Protein AF-A0A0Q7WJP5-F1 (afdb_monomer_lite)

Secondary structure (DSSP, 8-state):
-HHHHHHHHHHHH-HHHHHHHHHTT--HHHHHHHHHHHHHHHHS-----HHHHHHHHHHTT---

Radius of gyration: 19.42 Å; chains: 1; bounding box: 35×27×49 Å

pLDDT: mean 85.42, std 11.72, range [50.56, 98.0]

Foldseek 3Di:
DVVVVVVLVVQLPDPVNVVVCVVVVHDSVVVVVVVVVVVVVVVPPPDPPPVVVVVVCVVVVVDD

Sequence (64 aa):
MSEEKSRLDELLNDPMVQLVMQRDHVNPKGVRWMLERARARAEDPSLPPAYMVARECWEHGICS

Structure (mmCIF, N/CA/C/O backbone):
data_AF-A0A0Q7WJP5-F1
#
_entry.id   AF-A0A0Q7WJP5-F1
#
loop_
_atom_site.group_PDB
_atom_site.id
_atom_site.type_symbol
_atom_site.label_atom_id
_atom_site.label_alt_id
_atom_site.label_comp_id
_atom_site.label_asym_id
_atom_site.label_entity_id
_atom_site.label_seq_id
_atom_site.pdbx_PDB_ins_code
_atom_site.Cartn_x
_atom_site.Cartn_y
_atom_site.Cartn_z
_atom_site.occupancy
_atom_site.B_iso_or_equiv
_atom_site.auth_seq_id
_atom_site.auth_comp_id
_atom_site.auth_asym_id
_atom_site.auth_atom_id
_atom_site.pdbx_PDB_model_num
ATOM 1 N N . MET A 1 1 ? -0.339 16.072 -2.970 1.00 50.56 1 MET A N 1
ATOM 2 C CA . MET A 1 1 ? 0.199 14.714 -2.713 1.00 50.56 1 MET A CA 1
ATOM 3 C C . MET A 1 1 ? 0.325 14.357 -1.226 1.00 50.56 1 MET A C 1
ATOM 5 O O . MET A 1 1 ? 0.537 13.190 -0.928 1.00 50.56 1 MET A O 1
ATOM 9 N N . SER A 1 2 ? 0.164 15.297 -0.284 1.00 57.50 2 SER A N 1
ATOM 10 C CA . SER A 1 2 ? 0.257 15.009 1.163 1.00 57.50 2 SER A CA 1
ATOM 11 C C . SER A 1 2 ? -1.086 14.611 1.795 1.00 57.50 2 SER A C 1
ATOM 13 O O . SER A 1 2 ? -1.127 13.734 2.651 1.00 57.50 2 SER A O 1
ATOM 15 N N . GLU A 1 3 ? -2.195 15.191 1.327 1.00 60.25 3 GLU A N 1
ATOM 16 C CA . GLU A 1 3 ? -3.542 14.905 1.850 1.00 60.25 3 GLU A CA 1
ATOM 17 C C . GLU A 1 3 ? -4.017 13.477 1.552 1.00 60.25 3 GLU A C 1
ATOM 19 O O . GLU A 1 3 ? -4.676 12.851 2.372 1.00 60.25 3 GLU A O 1
ATOM 24 N N . GLU A 1 4 ? -3.661 12.917 0.397 1.00 59.66 4 GLU A N 1
ATOM 25 C CA . GLU A 1 4 ? -4.118 11.579 -0.001 1.00 59.66 4 GLU A CA 1
ATOM 26 C C . GLU A 1 4 ? -3.455 10.460 0.820 1.00 59.66 4 GLU A C 1
ATOM 28 O O . GLU A 1 4 ? -4.102 9.470 1.158 1.00 59.66 4 GLU A O 1
ATOM 33 N N . LYS A 1 5 ? -2.177 10.644 1.189 1.00 61.53 5 LYS A N 1
ATOM 34 C CA . LYS A 1 5 ? -1.488 9.777 2.158 1.00 61.53 5 LYS A CA 1
ATOM 35 C C . LYS A 1 5 ? -2.118 9.903 3.544 1.00 61.53 5 LYS A C 1
ATOM 37 O O . LYS A 1 5 ? -2.301 8.882 4.195 1.00 61.53 5 LYS A O 1
ATOM 42 N N . SER A 1 6 ? -2.520 11.114 3.945 1.00 74.81 6 SER A N 1
ATOM 43 C CA . SER A 1 6 ? -3.277 11.321 5.189 1.00 74.81 6 SER A CA 1
ATOM 44 C C . SER A 1 6 ? -4.582 10.523 5.186 1.00 74.81 6 SER A C 1
ATOM 46 O O . SER A 1 6 ? -4.829 9.762 6.114 1.00 74.81 6 SER A O 1
ATOM 48 N N . ARG A 1 7 ? -5.364 10.580 4.097 1.00 85.94 7 ARG A N 1
ATOM 49 C CA . ARG A 1 7 ? -6.652 9.864 3.998 1.00 85.94 7 ARG A CA 1
ATOM 50 C C . ARG A 1 7 ? -6.510 8.342 3.976 1.00 85.94 7 ARG A C 1
ATOM 52 O O . ARG A 1 7 ? -7.321 7.655 4.591 1.00 85.94 7 ARG A O 1
ATOM 59 N N . LEU A 1 8 ? -5.507 7.795 3.279 1.00 89.88 8 LEU A N 1
ATOM 60 C CA . LEU A 1 8 ? -5.249 6.349 3.323 1.00 89.88 8 LEU A CA 1
ATOM 61 C C . LEU A 1 8 ? -4.879 5.911 4.743 1.00 89.88 8 LEU A C 1
ATOM 63 O O . LEU A 1 8 ? -5.359 4.886 5.219 1.00 89.88 8 LEU A O 1
ATOM 67 N N . ASP A 1 9 ? -4.038 6.689 5.415 1.00 91.00 9 ASP A N 1
ATOM 68 C CA . ASP A 1 9 ? -3.581 6.381 6.763 1.00 91.00 9 ASP A CA 1
ATOM 69 C C . ASP A 1 9 ? -4.722 6.470 7.778 1.00 91.00 9 ASP A C 1
ATOM 71 O O . ASP A 1 9 ? -4.821 5.611 8.649 1.00 91.00 9 ASP A O 1
ATOM 75 N N . GLU A 1 10 ? -5.618 7.443 7.634 1.00 93.94 10 GLU A N 1
ATOM 76 C CA . GLU A 1 10 ? -6.856 7.541 8.410 1.00 93.94 10 GLU A CA 1
ATOM 77 C C . GLU A 1 10 ? -7.730 6.291 8.227 1.00 93.94 10 GLU A C 1
ATOM 79 O O . GLU A 1 10 ? -8.130 5.679 9.214 1.00 93.94 10 GLU A O 1
ATOM 84 N N . LEU A 1 11 ? -7.953 5.848 6.984 1.00 94.25 11 LEU A N 1
ATOM 85 C CA . LEU A 1 11 ? -8.756 4.653 6.694 1.00 94.25 11 LEU A CA 1
ATOM 86 C C . LEU A 1 11 ? -8.114 3.363 7.216 1.00 94.25 11 LEU A C 1
ATOM 88 O O . LEU A 1 11 ? -8.803 2.515 7.769 1.00 94.25 11 LEU A O 1
ATOM 92 N N . LEU A 1 12 ? -6.800 3.191 7.066 1.00 94.44 12 LEU A N 1
ATOM 93 C CA . LEU A 1 12 ? -6.098 1.995 7.552 1.00 94.44 12 LEU A CA 1
ATOM 94 C C . LEU A 1 12 ? -6.006 1.940 9.088 1.00 94.44 12 LEU A C 1
ATOM 96 O O . LEU A 1 12 ? -5.781 0.867 9.656 1.00 94.44 12 LEU A O 1
ATOM 100 N N . ASN A 1 13 ? -6.164 3.084 9.754 1.00 94.44 13 ASN A N 1
ATOM 101 C CA . ASN A 1 13 ? -6.238 3.187 11.209 1.00 94.44 13 ASN A CA 1
ATOM 102 C C . ASN A 1 13 ? -7.678 3.173 11.743 1.00 94.44 13 ASN A C 1
ATOM 104 O O . ASN A 1 13 ? -7.862 3.107 12.958 1.00 94.44 13 ASN A O 1
ATOM 108 N N . ASP A 1 14 ? -8.687 3.204 10.869 1.00 96.94 14 ASP A N 1
ATOM 109 C CA . ASP A 1 14 ? -10.084 3.131 11.278 1.00 96.94 14 ASP A CA 1
ATOM 110 C C . ASP A 1 14 ? -10.408 1.743 11.878 1.00 96.94 14 ASP A C 1
ATOM 112 O O . ASP A 1 14 ? -10.114 0.711 11.258 1.00 96.94 14 ASP A O 1
ATOM 116 N N . PRO A 1 15 ? -11.028 1.678 13.072 1.00 96.88 15 PRO A N 1
ATOM 117 C CA . PRO A 1 15 ? -11.325 0.410 13.735 1.00 96.88 15 PRO A CA 1
ATOM 118 C C . PRO A 1 15 ? -12.248 -0.513 12.932 1.00 96.88 15 PRO A C 1
ATOM 120 O O . PRO A 1 15 ? -12.057 -1.729 12.940 1.00 96.88 15 PRO A O 1
ATOM 123 N N . MET A 1 16 ? -13.242 0.037 12.230 1.00 97.56 16 MET A N 1
ATOM 124 C CA . MET A 1 16 ? -14.169 -0.754 11.420 1.00 97.56 16 MET A CA 1
ATOM 125 C C . MET A 1 16 ? -13.441 -1.355 10.219 1.00 97.56 16 MET A C 1
ATOM 127 O O . MET A 1 16 ? -13.588 -2.544 9.929 1.00 97.56 16 MET A O 1
ATOM 131 N N . VAL A 1 17 ? -12.606 -0.556 9.555 1.00 96.69 17 VAL A N 1
ATOM 132 C CA . VAL A 1 17 ? -11.779 -1.025 8.438 1.00 96.69 17 VAL A CA 1
ATOM 133 C C . VAL A 1 17 ? -10.839 -2.137 8.897 1.00 96.69 17 VAL A C 1
ATOM 135 O O . VAL A 1 17 ? -10.776 -3.179 8.248 1.00 96.69 17 VAL A O 1
ATOM 138 N N . GLN A 1 18 ? -10.166 -1.985 10.039 1.00 96.88 18 GLN A N 1
ATOM 139 C CA . GLN A 1 18 ? -9.271 -3.023 10.558 1.00 96.88 18 GLN A CA 1
ATOM 140 C C . GLN A 1 18 ? -9.992 -4.342 10.853 1.00 96.88 18 GLN A C 1
ATOM 142 O O . GLN A 1 18 ? -9.445 -5.403 10.552 1.00 96.88 18 GLN A O 1
ATOM 147 N N . LEU A 1 19 ? -11.217 -4.298 11.386 1.00 97.75 19 LEU A N 1
ATOM 148 C CA . LEU A 1 19 ? -12.025 -5.501 11.611 1.00 97.75 19 LEU A CA 1
ATOM 149 C C . LEU A 1 19 ? -12.356 -6.219 10.297 1.00 97.75 19 LEU A C 1
ATOM 151 O O . LEU A 1 19 ? -12.215 -7.440 10.207 1.00 97.75 19 LEU A O 1
ATOM 155 N N . VAL A 1 20 ? -12.752 -5.472 9.264 1.00 97.75 20 VAL A N 1
ATOM 156 C CA . VAL A 1 20 ? -13.030 -6.031 7.931 1.00 97.75 20 VAL A CA 1
ATOM 157 C C . VAL A 1 20 ? -11.765 -6.633 7.322 1.00 97.75 20 VAL A C 1
ATOM 159 O O . VAL A 1 20 ? -11.788 -7.761 6.837 1.00 97.75 20 VAL A O 1
ATOM 162 N N . MET A 1 21 ? -10.639 -5.926 7.414 1.00 97.31 21 MET A N 1
ATOM 163 C CA . MET A 1 21 ? -9.354 -6.417 6.922 1.00 97.31 21 MET A CA 1
ATOM 164 C C . MET A 1 21 ? -8.927 -7.699 7.639 1.00 97.31 21 MET A C 1
ATOM 166 O O . MET A 1 21 ? -8.502 -8.639 6.980 1.00 97.31 21 MET A O 1
ATOM 170 N N . GLN A 1 22 ? -9.083 -7.783 8.962 1.00 97.25 22 GLN A N 1
ATOM 171 C CA . GLN A 1 22 ? -8.776 -9.002 9.714 1.00 97.25 22 GLN A CA 1
ATOM 172 C C . GLN A 1 22 ? -9.661 -10.178 9.294 1.00 97.25 22 GLN A C 1
ATOM 174 O O . GLN A 1 22 ? -9.135 -11.269 9.073 1.00 97.25 22 GLN A O 1
ATOM 179 N N . ARG A 1 23 ? -10.976 -9.954 9.145 1.00 97.88 23 ARG A N 1
ATOM 180 C CA . ARG A 1 23 ? -11.929 -10.966 8.660 1.00 97.88 23 ARG A CA 1
ATOM 181 C C . ARG A 1 23 ? -11.521 -11.507 7.290 1.00 97.88 23 ARG A C 1
ATOM 183 O O . ARG A 1 23 ? -11.601 -12.707 7.061 1.00 97.88 23 ARG A O 1
ATOM 190 N N . ASP A 1 24 ? -11.058 -10.620 6.414 1.00 98.00 24 ASP A N 1
ATOM 191 C CA . ASP A 1 24 ? -10.674 -10.947 5.040 1.00 98.00 24 ASP A CA 1
ATOM 192 C C . ASP A 1 24 ? -9.176 -11.312 4.914 1.00 98.00 24 ASP A C 1
ATOM 194 O O . ASP 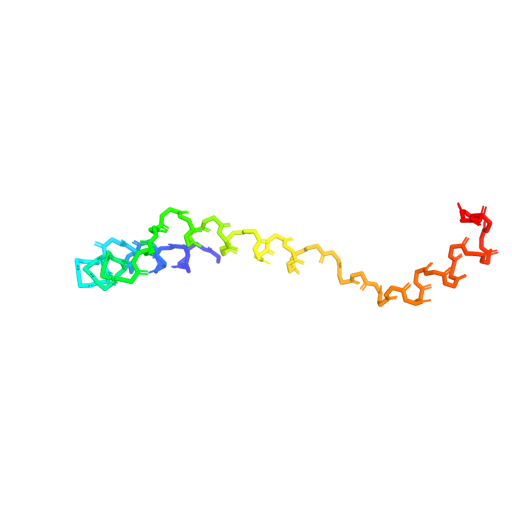A 1 24 ? -8.654 -11.450 3.810 1.00 98.00 24 ASP A O 1
ATOM 198 N N . HIS A 1 25 ? -8.469 -11.482 6.040 1.00 97.00 25 HIS A N 1
ATOM 199 C CA . HIS A 1 25 ? -7.038 -11.809 6.117 1.00 97.00 25 HIS A CA 1
ATOM 200 C C . HIS A 1 25 ? -6.103 -10.822 5.388 1.00 97.00 25 HIS A C 1
ATOM 202 O O . HIS A 1 25 ? -5.034 -11.184 4.892 1.00 97.00 25 HIS A O 1
ATOM 208 N N . VAL A 1 26 ? -6.474 -9.546 5.360 1.00 97.06 26 VAL A N 1
ATOM 209 C CA . VAL A 1 26 ? -5.714 -8.454 4.750 1.00 97.06 26 VAL A CA 1
ATOM 210 C C . VAL A 1 26 ? -4.875 -7.717 5.800 1.00 97.06 26 VAL A C 1
ATOM 212 O O . VAL A 1 26 ? -5.358 -7.337 6.863 1.00 97.06 26 VAL A O 1
ATOM 215 N N . ASN A 1 27 ? -3.602 -7.451 5.486 1.00 94.88 27 ASN A N 1
ATOM 216 C CA . ASN A 1 27 ? -2.699 -6.672 6.339 1.00 94.88 27 ASN A CA 1
ATOM 217 C C . ASN A 1 27 ? -2.643 -5.190 5.897 1.00 94.88 27 ASN A C 1
ATOM 219 O O . ASN A 1 27 ? -2.211 -4.923 4.769 1.00 94.88 27 ASN A O 1
ATOM 223 N N . PRO A 1 28 ? -2.962 -4.217 6.777 1.00 93.94 28 PRO A N 1
ATOM 224 C CA . PRO A 1 28 ? -2.883 -2.781 6.480 1.00 93.94 28 PRO A CA 1
ATOM 225 C C . PRO A 1 28 ? -1.532 -2.306 5.935 1.00 93.94 28 PRO A C 1
ATOM 227 O O . PRO A 1 28 ? -1.476 -1.537 4.974 1.00 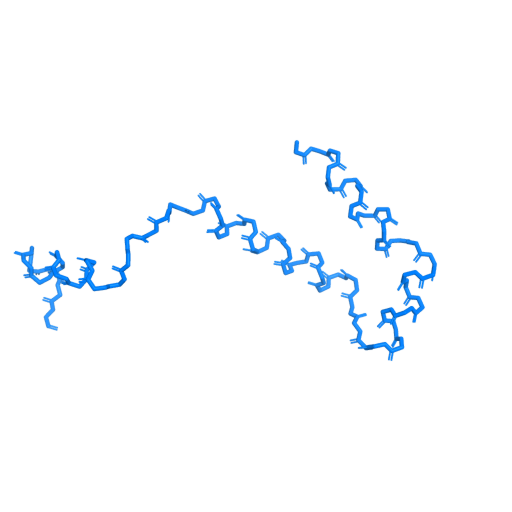93.94 28 PRO A O 1
ATOM 230 N N . LYS A 1 29 ? -0.419 -2.803 6.491 1.00 93.19 29 LYS A N 1
ATOM 231 C CA . LYS A 1 29 ? 0.927 -2.448 6.011 1.00 93.19 29 LYS A CA 1
ATOM 232 C C . LYS A 1 29 ? 1.171 -2.954 4.589 1.00 93.19 29 LYS A C 1
ATOM 234 O O . LYS A 1 29 ? 1.827 -2.275 3.803 1.00 93.19 29 LYS A O 1
ATOM 239 N N . GLY A 1 30 ? 0.619 -4.123 4.260 1.00 93.88 30 GLY A N 1
ATOM 240 C CA . GLY A 1 30 ? 0.690 -4.700 2.920 1.00 93.88 30 GLY A CA 1
ATOM 241 C C . GLY A 1 30 ? -0.052 -3.848 1.893 1.00 93.88 30 GLY A C 1
ATOM 242 O O . GLY A 1 30 ? 0.506 -3.546 0.841 1.00 93.88 30 GLY A O 1
ATOM 243 N N . VAL A 1 31 ? -1.258 -3.381 2.232 1.00 93.50 31 VAL A N 1
ATOM 244 C CA . VAL A 1 31 ? -2.051 -2.486 1.369 1.00 93.50 31 VAL A CA 1
ATOM 245 C C . VAL A 1 31 ? -1.304 -1.185 1.087 1.00 93.50 31 VAL A C 1
ATOM 247 O O . VAL A 1 31 ? -1.187 -0.785 -0.072 1.00 93.50 31 VAL A O 1
ATOM 250 N N . ARG A 1 32 ? -0.722 -0.564 2.123 1.00 92.12 32 ARG A N 1
ATOM 251 C CA . ARG A 1 32 ? 0.107 0.638 1.955 1.00 92.12 32 ARG A CA 1
ATOM 252 C C . ARG A 1 32 ? 1.256 0.387 0.979 1.00 92.12 32 ARG A C 1
ATOM 254 O O . ARG A 1 32 ? 1.438 1.148 0.035 1.00 92.12 32 ARG A O 1
ATOM 261 N N . TRP A 1 33 ? 2.008 -0.695 1.176 1.00 91.75 33 TRP A N 1
ATOM 262 C CA . TRP A 1 33 ? 3.137 -1.032 0.310 1.00 91.75 33 TRP A CA 1
ATOM 263 C C . TRP A 1 33 ? 2.714 -1.279 -1.147 1.00 91.75 33 TRP A C 1
ATOM 265 O O . TRP A 1 33 ? 3.377 -0.805 -2.069 1.00 91.75 33 TRP A O 1
ATOM 275 N N . MET A 1 34 ? 1.595 -1.976 -1.369 1.00 92.19 34 MET A N 1
ATOM 276 C CA . MET A 1 34 ? 1.069 -2.235 -2.713 1.00 92.19 34 MET A CA 1
ATOM 277 C C . MET A 1 34 ? 0.681 -0.944 -3.443 1.00 92.19 34 MET A C 1
ATOM 279 O O . MET A 1 34 ? 1.007 -0.796 -4.620 1.00 92.19 34 MET A O 1
ATOM 283 N N . LEU A 1 35 ? 0.030 -0.004 -2.752 1.00 90.19 35 LEU A N 1
ATOM 284 C CA . LEU A 1 35 ? -0.355 1.288 -3.326 1.00 90.19 35 LEU A CA 1
ATOM 285 C C . LEU A 1 35 ? 0.858 2.161 -3.652 1.00 90.19 35 LEU A C 1
ATOM 287 O O . LEU A 1 35 ? 0.924 2.712 -4.749 1.00 90.19 35 LEU A O 1
ATOM 291 N N . GLU A 1 36 ? 1.845 2.239 -2.758 1.00 88.69 36 GLU A N 1
ATOM 292 C CA . GLU A 1 36 ? 3.094 2.961 -3.036 1.00 88.69 36 GLU A CA 1
ATOM 293 C C . GLU A 1 36 ? 3.829 2.356 -4.239 1.00 88.69 36 GLU A C 1
ATOM 295 O O . GLU A 1 36 ? 4.280 3.080 -5.123 1.00 88.69 36 GLU A O 1
ATOM 300 N N . ARG A 1 37 ? 3.881 1.021 -4.341 1.00 87.56 37 ARG A N 1
ATOM 301 C CA . ARG A 1 37 ? 4.467 0.332 -5.499 1.00 87.56 37 ARG A CA 1
ATOM 302 C C . ARG A 1 37 ? 3.703 0.620 -6.7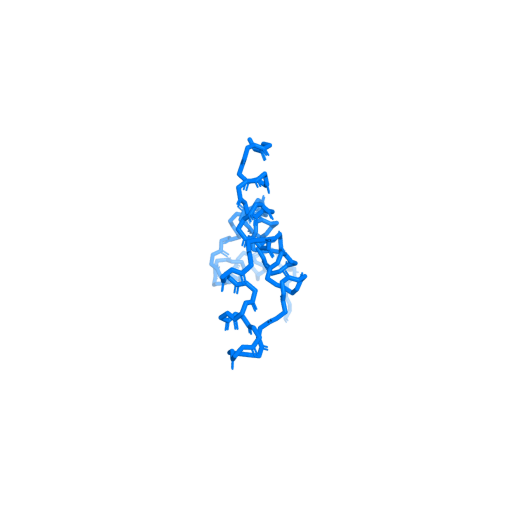94 1.00 87.56 37 ARG A C 1
ATOM 304 O O . ARG A 1 37 ? 4.324 0.752 -7.844 1.00 87.56 37 ARG A O 1
ATOM 311 N N . ALA A 1 38 ? 2.374 0.679 -6.746 1.00 85.56 38 ALA A N 1
ATOM 312 C CA . ALA A 1 38 ? 1.554 1.006 -7.909 1.00 85.56 38 ALA A CA 1
ATOM 313 C C . ALA A 1 38 ? 1.759 2.460 -8.362 1.00 85.56 38 ALA A C 1
ATOM 315 O O . ALA A 1 38 ? 1.875 2.704 -9.559 1.00 85.56 38 ALA A O 1
ATOM 316 N N . ARG A 1 39 ? 1.880 3.402 -7.419 1.00 84.50 39 ARG A N 1
ATOM 317 C CA . ARG A 1 39 ? 2.206 4.808 -7.707 1.00 84.50 39 ARG A CA 1
ATOM 318 C C . ARG A 1 39 ? 3.582 4.952 -8.341 1.00 84.50 39 ARG A C 1
ATOM 320 O O . ARG A 1 39 ? 3.687 5.570 -9.391 1.00 84.50 39 ARG A O 1
ATOM 327 N N . ALA A 1 40 ? 4.594 4.289 -7.784 1.00 82.19 40 ALA A N 1
ATOM 328 C CA . ALA A 1 40 ? 5.940 4.292 -8.353 1.00 82.19 40 ALA A CA 1
ATOM 329 C C . ALA A 1 40 ? 5.962 3.782 -9.807 1.00 82.19 40 ALA A C 1
ATOM 331 O O . ALA A 1 40 ? 6.702 4.300 -10.630 1.00 82.19 40 ALA A O 1
ATOM 332 N N . ARG A 1 41 ? 5.108 2.806 -10.150 1.00 76.75 41 ARG A N 1
ATOM 333 C CA . ARG A 1 41 ? 4.949 2.322 -11.535 1.00 76.75 41 ARG A CA 1
ATOM 334 C C . ARG A 1 41 ? 4.208 3.289 -12.455 1.00 76.75 41 ARG A C 1
ATOM 336 O O . ARG A 1 41 ? 4.388 3.208 -13.661 1.00 76.75 41 ARG A O 1
ATOM 343 N N . ALA A 1 42 ? 3.323 4.119 -11.911 1.00 74.00 42 ALA A N 1
ATOM 344 C CA . ALA A 1 42 ? 2.611 5.136 -12.679 1.00 74.00 42 ALA A CA 1
ATOM 345 C C . ALA A 1 42 ? 3.487 6.371 -12.948 1.00 74.00 42 ALA A C 1
ATOM 347 O O . ALA A 1 42 ? 3.263 7.071 -13.930 1.00 74.00 42 ALA A O 1
ATOM 348 N N . GLU A 1 43 ? 4.457 6.634 -12.069 1.00 72.31 43 GLU A N 1
ATOM 349 C CA . GLU A 1 43 ? 5.481 7.672 -12.237 1.00 72.31 43 GLU A CA 1
ATOM 350 C C . GLU A 1 43 ? 6.656 7.211 -13.112 1.00 72.31 43 GLU A C 1
ATOM 352 O O . GLU A 1 43 ? 7.351 8.050 -13.688 1.00 72.31 43 GLU A O 1
ATOM 357 N N . ASP A 1 44 ? 6.863 5.897 -13.247 1.00 65.19 44 ASP A N 1
ATOM 358 C CA . ASP A 1 44 ? 7.749 5.335 -14.266 1.00 65.19 44 ASP A CA 1
ATOM 359 C C . ASP A 1 44 ? 7.244 5.774 -15.655 1.00 65.19 44 ASP A C 1
ATOM 361 O O . ASP A 1 44 ? 6.026 5.784 -15.882 1.00 65.19 44 ASP A O 1
ATOM 365 N N . PRO A 1 45 ? 8.130 6.150 -16.600 1.00 65.56 45 PRO A N 1
ATOM 366 C CA . PRO A 1 45 ? 7.697 6.550 -17.931 1.00 65.56 45 PRO A CA 1
ATOM 367 C C 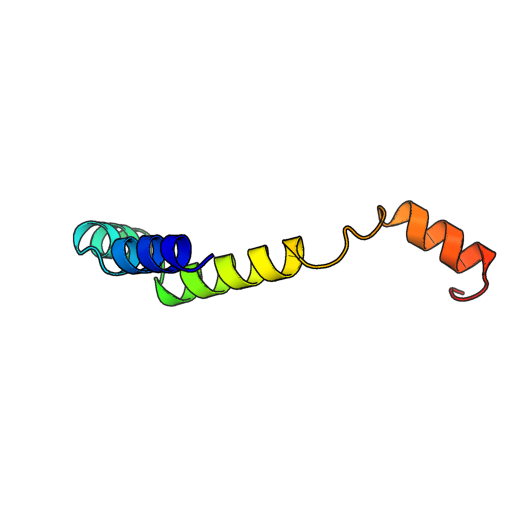. PRO A 1 45 ? 6.797 5.458 -18.495 1.00 65.56 45 PRO A C 1
ATOM 369 O O . PRO A 1 45 ? 7.115 4.275 -18.351 1.00 65.56 45 PRO A O 1
ATOM 372 N N . SER A 1 46 ? 5.690 5.832 -19.142 1.00 70.00 46 SER A N 1
ATOM 373 C CA . SER A 1 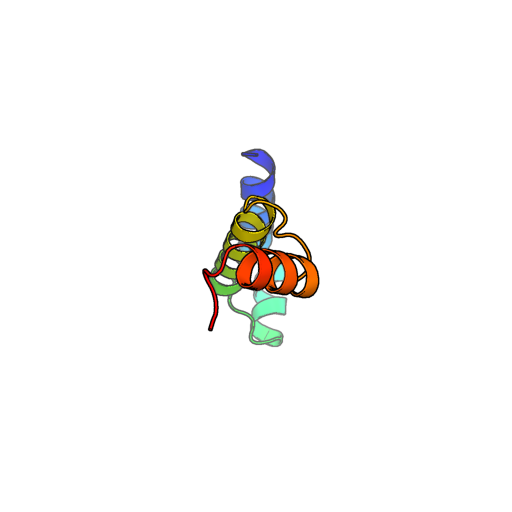46 ? 4.863 4.867 -19.860 1.00 70.00 46 SER A CA 1
ATOM 374 C C . SER A 1 46 ? 5.748 4.186 -20.899 1.00 70.00 46 SER A C 1
ATOM 376 O O . SER A 1 46 ? 5.999 4.743 -21.971 1.00 70.00 46 SER A O 1
ATOM 378 N N . LEU A 1 47 ? 6.290 3.018 -20.557 1.00 70.88 47 LEU A N 1
ATOM 379 C CA . LEU A 1 47 ? 7.116 2.272 -21.481 1.00 70.88 47 LEU A CA 1
ATOM 380 C C . LEU A 1 47 ? 6.236 1.980 -22.693 1.00 70.88 47 LEU A C 1
ATOM 382 O O . LEU A 1 47 ? 5.078 1.568 -22.522 1.00 70.88 47 LEU A O 1
ATOM 386 N N . PRO A 1 48 ? 6.732 2.224 -23.914 1.00 75.56 48 PRO A N 1
ATOM 387 C CA . PRO A 1 48 ? 5.966 1.866 -25.084 1.00 75.56 48 PRO A CA 1
ATOM 388 C C . PRO A 1 48 ? 5.671 0.357 -25.016 1.00 75.56 48 PRO A C 1
ATOM 390 O O . PRO A 1 48 ? 6.504 -0.409 -24.520 1.00 75.56 48 PRO A O 1
ATOM 393 N N . PRO A 1 49 ? 4.479 -0.089 -25.453 1.00 77.62 49 PRO A N 1
ATOM 394 C CA . PRO A 1 49 ? 4.134 -1.496 -25.565 1.00 77.62 49 PRO A CA 1
ATOM 395 C C . PRO A 1 49 ? 5.309 -2.374 -25.998 1.00 77.62 49 PRO A C 1
ATOM 397 O O . PRO A 1 49 ? 6.050 -2.012 -26.911 1.00 77.62 49 PRO A O 1
ATOM 400 N N . ALA A 1 50 ? 5.447 -3.550 -25.381 1.00 78.94 50 ALA A N 1
ATOM 401 C CA . ALA A 1 50 ? 6.622 -4.414 -25.539 1.00 78.94 50 ALA A CA 1
ATOM 402 C C . ALA A 1 50 ? 6.997 -4.711 -27.005 1.00 78.94 50 ALA A C 1
ATOM 404 O O . ALA A 1 50 ? 8.174 -4.864 -27.315 1.00 78.94 50 ALA A O 1
ATOM 405 N N . TYR A 1 51 ? 6.021 -4.738 -27.921 1.00 82.06 51 TYR A N 1
ATOM 406 C CA . TYR A 1 51 ? 6.276 -4.937 -29.350 1.00 82.06 51 TYR A CA 1
ATOM 407 C C . TYR A 1 51 ? 7.032 -3.767 -30.010 1.00 82.06 51 TYR A C 1
ATOM 409 O O . TYR A 1 51 ? 7.797 -3.994 -30.944 1.00 82.06 51 TYR A O 1
ATOM 417 N N . MET A 1 52 ? 6.844 -2.529 -29.538 1.00 83.38 52 MET A N 1
ATOM 418 C CA . MET A 1 52 ? 7.573 -1.359 -30.040 1.00 83.38 52 MET A CA 1
ATOM 419 C C . MET A 1 52 ? 9.021 -1.373 -29.559 1.00 83.38 52 MET A C 1
ATOM 421 O O . MET A 1 52 ? 9.922 -1.199 -30.374 1.00 83.38 52 MET A O 1
ATOM 425 N N . VAL A 1 53 ? 9.240 -1.691 -28.276 1.00 85.38 53 VAL A N 1
ATOM 426 C CA . VAL A 1 53 ? 10.587 -1.864 -27.706 1.00 85.38 53 VAL A CA 1
ATOM 427 C C . VAL A 1 53 ? 11.327 -2.994 -28.416 1.00 85.38 53 VAL A C 1
ATOM 429 O O . VAL A 1 53 ? 12.488 -2.835 -28.775 1.00 85.38 53 VAL A O 1
ATOM 432 N N . ALA A 1 54 ? 10.654 -4.123 -28.664 1.00 84.81 54 ALA A N 1
ATOM 433 C CA . ALA A 1 54 ? 11.243 -5.234 -29.400 1.00 84.81 54 ALA A CA 1
ATOM 434 C C . ALA A 1 54 ? 11.671 -4.797 -30.807 1.00 84.81 54 ALA A C 1
ATOM 436 O O . ALA A 1 54 ? 12.814 -5.020 -31.181 1.00 84.81 54 ALA A O 1
ATOM 437 N N . ARG A 1 55 ? 10.810 -4.114 -31.572 1.00 84.94 55 ARG A N 1
ATOM 438 C CA . ARG A 1 55 ? 11.172 -3.668 -32.925 1.00 84.94 55 ARG A CA 1
ATOM 439 C C . ARG A 1 55 ? 12.383 -2.730 -32.924 1.00 84.94 55 ARG A C 1
ATOM 441 O O . ARG A 1 55 ? 13.343 -2.995 -33.639 1.00 84.94 55 ARG A O 1
ATOM 448 N N . GLU A 1 56 ? 12.366 -1.688 -32.095 1.00 87.75 56 GLU A N 1
ATOM 449 C CA . GLU A 1 56 ? 13.486 -0.741 -32.002 1.00 87.75 56 GLU A CA 1
ATOM 450 C C . GLU A 1 56 ? 14.778 -1.419 -31.536 1.00 87.75 56 GLU A C 1
ATOM 452 O O . GLU A 1 56 ? 15.850 -1.105 -32.047 1.00 87.75 56 GLU A O 1
ATOM 457 N N . CYS A 1 57 ? 14.699 -2.370 -30.602 1.00 88.62 57 CYS A N 1
ATOM 458 C CA . CYS A 1 57 ? 15.875 -3.074 -30.097 1.00 88.62 57 CYS A CA 1
ATOM 459 C C . CYS A 1 57 ? 16.570 -3.908 -31.183 1.00 88.62 57 CYS A C 1
ATOM 461 O O . CYS A 1 57 ? 17.801 -3.955 -31.230 1.00 88.62 57 CYS A O 1
ATOM 463 N N . TRP A 1 58 ? 15.791 -4.545 -32.064 1.00 88.81 58 TRP A N 1
ATOM 464 C CA . TRP A 1 58 ? 16.312 -5.291 -33.212 1.00 88.81 58 TRP A CA 1
ATOM 465 C C . TRP A 1 58 ? 16.850 -4.350 -34.298 1.00 88.81 58 TRP A C 1
ATOM 467 O O . TRP A 1 58 ? 17.936 -4.589 -34.819 1.00 88.81 58 TRP A O 1
ATOM 477 N N . GLU A 1 59 ? 16.144 -3.253 -34.602 1.00 90.94 59 GLU A N 1
ATOM 478 C CA . GLU A 1 59 ? 16.586 -2.247 -35.585 1.00 90.94 59 GLU A CA 1
ATOM 479 C C . GLU A 1 59 ? 17.917 -1.585 -35.194 1.00 90.94 59 GLU A C 1
ATOM 481 O O . GLU A 1 59 ? 18.758 -1.332 -36.054 1.00 90.94 59 GLU A O 1
ATOM 486 N N . HIS A 1 60 ? 18.139 -1.355 -33.899 1.00 90.00 60 HIS A N 1
ATOM 487 C CA . HIS A 1 60 ? 19.375 -0.765 -33.381 1.00 90.00 60 HIS A CA 1
ATOM 488 C C . HIS A 1 60 ? 20.451 -1.803 -33.008 1.00 90.00 60 HIS A C 1
ATOM 490 O O . HIS A 1 60 ? 21.516 -1.420 -32.526 1.00 90.00 60 HIS A O 1
ATOM 496 N N . GLY A 1 61 ? 20.202 -3.104 -33.210 1.00 87.62 61 GLY A N 1
ATOM 497 C CA . GLY A 1 61 ? 21.167 -4.176 -32.924 1.00 87.62 61 GLY A CA 1
ATOM 498 C C . GLY A 1 61 ? 21.509 -4.355 -31.440 1.00 87.62 61 GLY A C 1
ATOM 499 O O . GLY A 1 61 ? 22.584 -4.847 -31.105 1.00 87.62 61 GLY A O 1
ATOM 500 N N . ILE A 1 62 ? 20.618 -3.926 -30.546 1.00 89.88 62 ILE A N 1
ATOM 501 C CA . ILE A 1 62 ? 20.783 -4.025 -29.089 1.00 89.88 62 ILE A CA 1
ATOM 502 C C . ILE A 1 62 ? 20.347 -5.417 -28.598 1.00 89.88 62 ILE A C 1
ATOM 504 O O . ILE A 1 62 ? 20.893 -5.935 -27.625 1.00 89.88 62 ILE A O 1
ATOM 508 N N . CYS A 1 63 ? 19.376 -6.026 -29.282 1.00 83.75 63 CYS A N 1
ATOM 509 C CA . CYS A 1 63 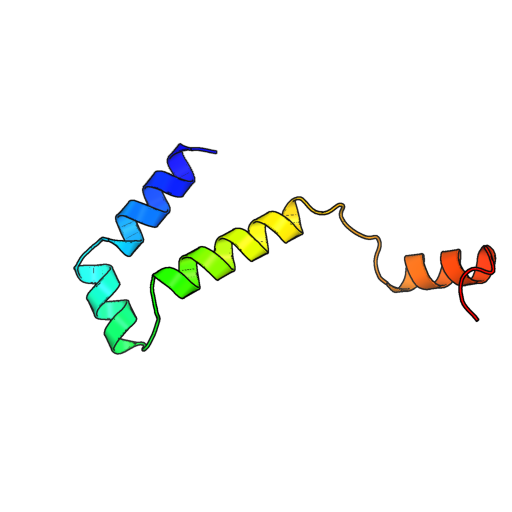? 18.879 -7.375 -29.019 1.00 83.75 63 CYS A CA 1
ATOM 510 C C . CYS A 1 63 ? 19.383 -8.351 -30.093 1.00 83.75 63 CYS A C 1
ATOM 512 O O . CYS A 1 63 ? 19.448 -7.991 -31.268 1.00 83.75 63 CYS A O 1
ATOM 514 N N . SER A 1 64 ? 19.695 -9.584 -29.682 1.00 74.75 64 SER A N 1
ATOM 515 C CA . SER A 1 64 ? 20.124 -10.706 -30.535 1.00 74.75 64 SER A CA 1
ATOM 516 C C . SER A 1 64 ? 19.131 -11.858 -30.499 1.00 74.75 64 SER A C 1
ATOM 518 O O . SER A 1 64 ? 18.725 -12.192 -29.360 1.00 74.75 64 SER A O 1
#